Protein AF-A0A2D4PIX7-F1 (afdb_monomer_lite)

Organism: Micrurus surinamensis (NCBI:txid129470)

Structure (mmCIF, N/CA/C/O backbone):
data_AF-A0A2D4PIX7-F1
#
_entry.id   AF-A0A2D4PIX7-F1
#
loop_
_atom_site.group_PDB
_atom_site.id
_atom_site.type_symbol
_atom_site.label_atom_id
_atom_site.label_alt_id
_atom_site.label_comp_id
_atom_site.label_asym_id
_atom_site.label_entity_id
_atom_site.label_seq_id
_atom_site.pdbx_PDB_ins_code
_atom_site.Cartn_x
_atom_site.Cartn_y
_atom_site.Cartn_z
_atom_site.occupancy
_atom_site.B_iso_or_equiv
_atom_site.auth_seq_id
_atom_site.auth_comp_id
_atom_site.auth_asym_id
_atom_site.auth_atom_id
_atom_site.pdbx_PDB_model_num
ATOM 1 N N . THR A 1 1 ? 7.741 -7.177 28.575 1.00 63.97 1 THR A N 1
ATOM 2 C CA . THR A 1 1 ? 7.409 -7.568 27.191 1.00 63.97 1 THR A CA 1
ATOM 3 C C . THR A 1 1 ? 6.652 -6.430 26.550 1.00 63.97 1 THR A C 1
ATOM 5 O O . THR A 1 1 ? 5.794 -5.874 27.223 1.00 63.97 1 THR A O 1
ATOM 8 N N . MET A 1 2 ? 6.995 -6.022 25.325 1.00 71.62 2 MET A N 1
ATOM 9 C CA . MET A 1 2 ? 6.161 -5.062 24.594 1.00 71.62 2 MET A CA 1
ATOM 10 C C . MET A 1 2 ? 4.876 -5.789 24.190 1.00 71.62 2 MET A C 1
ATOM 12 O O . MET A 1 2 ? 4.941 -6.787 23.480 1.00 71.62 2 MET A O 1
ATOM 16 N N . ASP A 1 3 ? 3.739 -5.343 24.716 1.00 87.44 3 ASP A N 1
ATOM 17 C CA . ASP A 1 3 ? 2.417 -5.894 24.410 1.00 87.44 3 ASP A CA 1
ATOM 18 C C . ASP A 1 3 ? 2.022 -5.471 22.990 1.00 87.44 3 ASP A C 1
ATOM 20 O O . ASP A 1 3 ? 1.362 -4.456 22.803 1.00 87.44 3 ASP A O 1
ATOM 24 N N . LEU A 1 4 ? 2.542 -6.169 21.978 1.00 88.62 4 LEU A N 1
ATOM 25 C CA . LEU A 1 4 ? 2.286 -5.903 20.565 1.00 88.62 4 LEU A CA 1
ATOM 26 C C . LEU A 1 4 ? 1.445 -7.030 19.979 1.00 88.62 4 LEU A C 1
ATOM 28 O O . LEU A 1 4 ? 1.763 -8.207 20.132 1.00 88.62 4 LEU A O 1
ATOM 32 N N . SER A 1 5 ? 0.403 -6.656 19.244 1.00 88.19 5 SER A N 1
ATOM 33 C CA . SER A 1 5 ? -0.444 -7.592 18.514 1.00 88.19 5 SER A CA 1
ATOM 34 C C . SER A 1 5 ? -0.422 -7.273 17.027 1.00 88.19 5 SER A C 1
ATOM 36 O O . SER A 1 5 ? -0.685 -6.138 16.631 1.00 88.19 5 SER A O 1
ATOM 38 N N . GLN A 1 6 ? -0.089 -8.269 16.208 1.00 91.00 6 GLN A N 1
ATOM 39 C CA . GLN A 1 6 ? -0.140 -8.140 14.757 1.00 91.00 6 GLN A CA 1
ATOM 40 C C . GLN A 1 6 ? -1.591 -8.140 14.289 1.00 91.00 6 GLN A C 1
ATOM 42 O O . GLN A 1 6 ? -2.385 -8.994 14.687 1.00 91.00 6 GLN A O 1
ATOM 47 N N . VAL A 1 7 ? -1.923 -7.188 13.430 1.00 90.12 7 VAL A N 1
ATOM 48 C CA . VAL A 1 7 ? -3.301 -6.949 13.001 1.00 90.12 7 VAL A CA 1
ATOM 49 C C . VAL A 1 7 ? -3.575 -7.518 11.613 1.00 90.12 7 VAL A C 1
ATOM 51 O O . VAL A 1 7 ? -4.656 -8.030 11.346 1.00 90.12 7 VAL A O 1
ATOM 54 N N . VAL A 1 8 ? -2.574 -7.474 10.737 1.00 91.75 8 VAL A N 1
ATOM 55 C CA . VAL A 1 8 ? -2.653 -8.015 9.377 1.00 91.75 8 VAL A CA 1
ATOM 56 C C . VAL A 1 8 ? -2.194 -9.467 9.408 1.00 91.75 8 VAL A C 1
ATOM 58 O O . VAL A 1 8 ? -1.047 -9.737 9.747 1.00 91.75 8 VAL A O 1
ATOM 61 N N . GLN A 1 9 ? -3.091 -10.398 9.087 1.00 88.12 9 GLN A N 1
ATOM 62 C CA . GLN A 1 9 ? -2.854 -11.848 9.194 1.00 88.12 9 GLN A CA 1
ATOM 63 C C . GLN A 1 9 ? -2.896 -12.575 7.835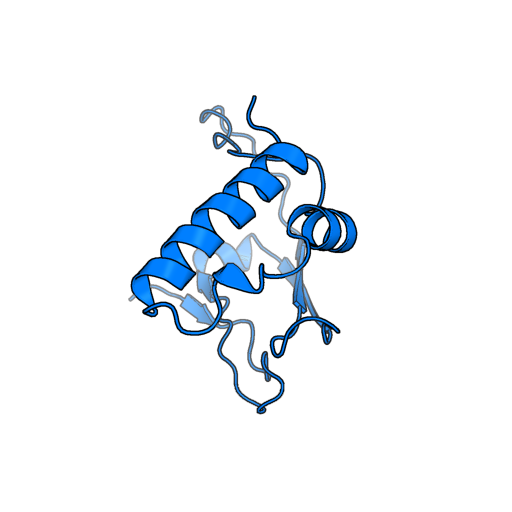 1.00 88.12 9 GLN A C 1
ATOM 65 O O . GLN A 1 9 ? -2.588 -13.760 7.760 1.00 88.12 9 GLN A O 1
ATOM 70 N N . GLY A 1 10 ? -3.308 -11.885 6.766 1.00 90.81 10 GLY A N 1
ATOM 71 C CA . GLY A 1 10 ? -3.459 -12.455 5.425 1.00 90.81 10 GLY A CA 1
ATOM 72 C C . GLY A 1 10 ? -2.278 -12.159 4.496 1.00 90.81 10 GLY A C 1
ATOM 73 O O . GLY A 1 10 ? -1.376 -11.403 4.869 1.00 90.81 10 GLY A O 1
ATOM 74 N N . PRO A 1 11 ? -2.280 -12.726 3.277 1.00 94.12 11 PRO A N 1
ATOM 75 C CA . PRO A 1 11 ? -1.299 -12.394 2.255 1.00 94.12 11 PRO A CA 1
ATOM 76 C C . PRO A 1 11 ? -1.314 -10.901 1.941 1.00 94.12 11 PRO A C 1
ATOM 78 O O . PRO A 1 11 ? -2.370 -10.319 1.700 1.00 94.12 11 PRO A O 1
ATOM 81 N N . THR A 1 12 ? -0.134 -10.300 1.899 1.00 96.00 12 THR A N 1
ATOM 82 C CA . THR A 1 12 ? 0.069 -8.906 1.479 1.00 96.00 12 THR A CA 1
ATOM 83 C C . THR A 1 12 ? 0.838 -8.828 0.166 1.00 96.00 12 THR A C 1
ATOM 85 O O . THR A 1 12 ? 1.104 -7.749 -0.349 1.00 96.00 12 THR A O 1
ATOM 88 N N . HIS A 1 13 ? 1.170 -9.988 -0.396 1.00 95.69 13 HIS A N 1
ATOM 89 C CA . HIS A 1 13 ? 1.941 -10.163 -1.613 1.00 95.69 13 HIS A CA 1
ATOM 90 C C . HIS A 1 13 ? 1.302 -11.242 -2.491 1.00 95.69 13 HIS A C 1
ATOM 92 O O . HIS A 1 13 ? 0.746 -12.224 -1.986 1.00 95.69 13 HIS A O 1
ATOM 98 N N . ARG A 1 14 ? 1.412 -11.093 -3.816 1.00 93.62 14 ARG A N 1
ATOM 99 C CA . ARG A 1 14 ? 0.847 -12.025 -4.815 1.00 93.62 14 ARG A CA 1
ATOM 100 C C . ARG A 1 14 ? 1.352 -13.464 -4.679 1.00 93.62 14 ARG A C 1
ATOM 102 O O . ARG A 1 14 ? 0.656 -14.386 -5.086 1.00 93.62 14 ARG A O 1
ATOM 109 N N . GLY A 1 15 ? 2.529 -13.663 -4.092 1.00 93.69 15 GLY A N 1
ATOM 110 C CA . GLY A 1 15 ? 3.099 -14.972 -3.769 1.00 93.69 15 GLY A CA 1
ATOM 111 C C . GLY A 1 15 ? 2.434 -15.679 -2.583 1.00 93.69 15 GLY A C 1
ATOM 112 O O . GLY A 1 15 ? 2.853 -16.773 -2.222 1.00 93.69 15 GLY A O 1
ATOM 113 N N . GLY A 1 16 ? 1.412 -15.079 -1.962 1.00 93.69 16 GLY A N 1
ATOM 114 C CA . GLY A 1 16 ? 0.713 -15.659 -0.813 1.00 93.69 16 GLY A CA 1
ATOM 115 C C . GLY A 1 16 ? 1.393 -15.380 0.531 1.00 93.69 16 GLY A C 1
ATOM 116 O O . GLY A 1 16 ? 0.973 -15.919 1.551 1.00 93.69 16 GLY A O 1
ATOM 117 N N . HIS A 1 17 ? 2.434 -14.546 0.547 1.00 93.62 17 HIS A N 1
ATOM 118 C CA . HIS A 1 17 ? 3.201 -14.215 1.746 1.00 93.62 17 HIS A CA 1
ATOM 119 C C . HIS A 1 17 ? 2.654 -12.975 2.461 1.00 93.62 17 HIS A C 1
ATOM 121 O O . HIS A 1 17 ? 2.119 -12.060 1.834 1.00 93.62 17 HIS A O 1
ATOM 127 N N . THR A 1 18 ? 2.849 -12.926 3.777 1.00 94.62 18 THR A N 1
ATOM 128 C CA . THR A 1 18 ? 2.578 -11.756 4.624 1.00 94.62 18 THR A CA 1
ATOM 129 C C . THR A 1 18 ? 3.905 -11.075 4.935 1.00 94.62 18 THR A C 1
ATOM 131 O O . THR A 1 18 ? 4.602 -11.461 5.872 1.00 94.62 18 THR A O 1
ATOM 134 N N . LEU A 1 19 ? 4.287 -10.112 4.098 1.00 93.94 19 LEU A N 1
ATOM 135 C CA . LEU A 1 19 ? 5.555 -9.381 4.220 1.00 93.94 19 LEU A CA 1
ATOM 136 C C . LEU A 1 19 ? 5.352 -7.973 4.792 1.00 93.94 19 LEU A C 1
ATOM 138 O O . LEU A 1 19 ? 6.260 -7.425 5.413 1.00 93.94 19 LEU A O 1
ATOM 142 N N . ASP A 1 20 ? 4.150 -7.419 4.639 1.00 94.00 20 ASP A N 1
ATOM 143 C CA . ASP A 1 20 ? 3.772 -6.110 5.158 1.00 94.00 20 ASP A CA 1
ATOM 144 C C . ASP A 1 20 ? 3.098 -6.287 6.522 1.00 94.00 20 ASP A C 1
ATOM 146 O O . ASP A 1 20 ? 2.017 -6.868 6.642 1.00 94.00 20 ASP A O 1
ATOM 150 N N . LEU A 1 21 ? 3.766 -5.818 7.577 1.00 93.25 21 LEU A N 1
ATOM 151 C CA . LEU A 1 21 ? 3.370 -6.081 8.958 1.00 93.25 21 LEU A CA 1
ATOM 152 C C . LEU A 1 21 ? 2.868 -4.807 9.636 1.00 93.25 21 LEU A C 1
ATOM 154 O O . LEU A 1 21 ? 3.539 -3.777 9.633 1.00 93.25 21 LEU A O 1
ATOM 158 N N . VAL A 1 22 ? 1.711 -4.904 10.291 1.00 90.38 22 VAL A N 1
ATOM 159 C CA . VAL A 1 22 ? 1.160 -3.835 11.132 1.00 90.38 22 VAL A CA 1
ATOM 160 C C . VAL A 1 22 ? 0.916 -4.383 12.530 1.00 90.38 22 VAL A C 1
ATOM 162 O O . VAL A 1 22 ? 0.232 -5.396 12.696 1.00 90.38 22 VAL A O 1
ATOM 165 N N . PHE A 1 23 ? 1.456 -3.692 13.534 1.00 89.25 23 PHE A N 1
ATOM 166 C CA . PHE A 1 23 ? 1.319 -4.046 14.943 1.00 89.25 23 PHE A CA 1
ATOM 167 C C . PHE A 1 23 ? 0.621 -2.929 15.713 1.00 89.25 23 PHE A C 1
ATOM 169 O O . PHE A 1 23 ? 0.946 -1.754 15.553 1.00 89.25 23 PHE A O 1
ATOM 176 N N . LEU A 1 24 ? -0.294 -3.309 16.601 1.00 85.75 24 LEU A N 1
ATOM 177 C CA . LEU A 1 24 ? -0.889 -2.419 17.590 1.00 85.75 24 LEU A CA 1
ATOM 178 C C . LEU A 1 24 ? -0.358 -2.768 18.971 1.00 85.75 24 LEU A C 1
ATOM 180 O O . LEU A 1 24 ? -0.395 -3.931 19.382 1.00 85.75 24 LEU A O 1
ATOM 184 N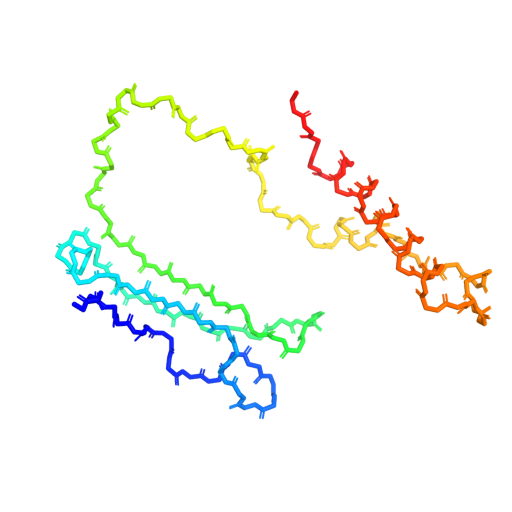 N . SER A 1 25 ? 0.085 -1.742 19.693 1.00 86.12 25 SER A N 1
ATOM 185 C CA . SER A 1 25 ? 0.381 -1.863 21.115 1.00 86.12 25 SER A CA 1
ATOM 186 C C . SER A 1 25 ? -0.914 -2.029 21.908 1.00 86.12 25 SER A C 1
ATOM 188 O O . SER A 1 25 ? -1.904 -1.348 21.637 1.00 86.12 25 SER A O 1
ATOM 190 N N . GLY A 1 26 ? -0.921 -2.908 22.906 1.00 79.31 26 GLY A N 1
ATOM 191 C CA . GLY A 1 26 ? -2.085 -3.161 23.752 1.00 79.31 26 GLY A CA 1
ATOM 192 C C . GLY A 1 26 ? -2.557 -1.927 24.518 1.00 79.31 26 GLY A C 1
ATOM 193 O O . GLY A 1 26 ? -3.746 -1.814 24.811 1.00 79.31 26 GLY A O 1
AT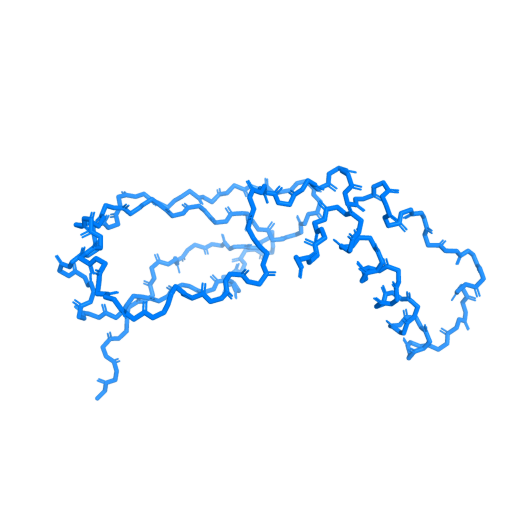OM 194 N N . GLN A 1 27 ? -1.677 -0.942 24.737 1.00 74.81 27 GLN A N 1
ATOM 195 C CA . GLN A 1 27 ? -2.065 0.367 25.271 1.00 74.81 27 GLN A CA 1
ATOM 196 C C . GLN A 1 27 ? -3.033 1.106 24.333 1.00 74.81 27 GLN A C 1
ATOM 198 O O . GLN A 1 27 ? -3.967 1.746 24.796 1.00 74.81 27 GLN A O 1
ATOM 203 N N . TRP A 1 28 ? -2.858 0.947 23.020 1.00 72.25 28 TRP A N 1
ATOM 204 C CA . TRP A 1 28 ? -3.686 1.581 21.997 1.00 72.25 28 TRP A CA 1
ATOM 205 C C . TRP A 1 28 ? -4.944 0.786 21.658 1.00 72.25 28 TRP A C 1
ATOM 207 O O . TRP A 1 28 ? -5.878 1.370 21.133 1.00 72.25 28 TRP A O 1
ATOM 217 N N . ARG A 1 29 ? -5.042 -0.507 21.998 1.00 66.25 29 ARG A N 1
ATOM 218 C CA . ARG A 1 29 ? -6.267 -1.300 21.754 1.00 66.25 29 ARG A CA 1
ATOM 219 C C . ARG A 1 29 ? -7.518 -0.734 22.433 1.00 66.25 29 ARG A C 1
ATOM 221 O O . ARG A 1 29 ? -8.621 -1.055 22.012 1.00 66.25 29 ARG A O 1
ATOM 228 N N . ARG A 1 30 ? -7.359 0.043 23.510 1.00 68.62 30 ARG A N 1
ATOM 229 C CA . ARG A 1 30 ? -8.486 0.686 24.209 1.00 68.62 30 ARG A CA 1
ATOM 230 C C . ARG A 1 30 ? -8.896 2.012 23.575 1.00 68.62 30 ARG A C 1
ATOM 232 O O . ARG A 1 30 ? -10.069 2.363 23.629 1.00 68.62 30 ARG A O 1
ATOM 239 N N . ASP A 1 31 ? -7.935 2.710 22.980 1.00 74.56 31 ASP A N 1
ATOM 240 C CA . ASP A 1 31 ? -8.110 4.066 22.457 1.00 74.56 31 ASP A CA 1
ATOM 241 C C . ASP A 1 31 ? -8.292 4.084 20.932 1.00 74.56 31 ASP A C 1
ATOM 243 O O . ASP A 1 31 ? -8.763 5.068 20.373 1.00 74.56 31 ASP A O 1
ATOM 247 N N . LEU A 1 32 ? -7.922 3.003 20.247 1.00 78.00 32 LEU A N 1
ATOM 248 C CA . LEU A 1 32 ? -7.976 2.860 18.801 1.00 78.00 32 LEU A CA 1
ATOM 249 C C . LEU A 1 32 ? -8.896 1.686 18.452 1.00 78.00 32 LEU A C 1
ATOM 251 O O . LEU A 1 32 ? -8.536 0.519 18.603 1.00 78.00 32 LEU A O 1
ATOM 255 N N . ASP A 1 33 ? -10.094 2.011 17.982 1.00 82.88 33 ASP A N 1
ATOM 256 C CA . ASP A 1 33 ? -11.081 1.043 17.512 1.00 82.88 33 ASP A CA 1
ATOM 257 C C . ASP A 1 33 ? -10.839 0.782 16.020 1.00 82.88 33 ASP A C 1
ATOM 259 O O . ASP A 1 33 ? -11.233 1.571 15.159 1.00 82.88 33 ASP A O 1
ATOM 263 N N . LEU A 1 34 ? -10.102 -0.289 15.719 1.00 85.06 34 LEU A N 1
ATOM 264 C CA . LEU A 1 34 ? -9.905 -0.765 14.353 1.00 85.06 34 LEU A CA 1
ATOM 265 C C . LEU A 1 34 ? -11.202 -1.403 13.852 1.00 85.06 34 LEU A C 1
ATOM 267 O O . LEU A 1 34 ? -11.626 -2.436 14.366 1.00 85.06 34 LEU A O 1
ATOM 271 N N . ARG A 1 35 ? -11.780 -0.813 12.810 1.00 86.44 35 ARG A N 1
ATOM 272 C CA . ARG A 1 35 ? -13.068 -1.235 12.258 1.00 86.44 35 ARG A CA 1
ATOM 273 C C . ARG A 1 35 ? -12.919 -2.239 11.137 1.00 86.44 35 ARG A C 1
ATOM 275 O O . ARG A 1 35 ? -13.626 -3.240 11.107 1.00 86.44 35 ARG A O 1
ATOM 282 N N . GLU A 1 36 ? -12.007 -1.949 10.220 1.00 88.25 36 GLU A N 1
ATOM 283 C CA . GLU A 1 36 ? -11.871 -2.695 8.979 1.00 88.25 36 GLU A CA 1
ATOM 284 C C . GLU A 1 36 ? -10.425 -2.664 8.492 1.00 88.25 36 GLU A C 1
ATOM 286 O O . GLU A 1 36 ? -9.696 -1.685 8.684 1.00 88.25 36 GLU A O 1
ATOM 291 N N . ILE A 1 37 ? -10.017 -3.769 7.873 1.00 90.75 37 ILE A N 1
ATOM 292 C CA . ILE A 1 37 ? -8.779 -3.868 7.109 1.00 90.75 37 ILE A CA 1
ATOM 293 C C . ILE A 1 37 ? -9.152 -4.368 5.724 1.00 90.75 37 ILE A C 1
ATOM 295 O O . ILE A 1 37 ? -9.502 -5.536 5.559 1.00 90.75 37 ILE A O 1
ATOM 299 N N . ASP A 1 38 ? -8.996 -3.495 4.742 1.00 92.38 38 ASP A N 1
ATOM 300 C CA . ASP A 1 38 ? -9.111 -3.836 3.336 1.00 92.38 38 ASP A CA 1
ATOM 301 C C . ASP A 1 38 ? -7.735 -4.157 2.765 1.00 92.38 38 ASP A C 1
ATOM 303 O O . ASP A 1 38 ? -6.761 -3.424 2.963 1.00 92.38 38 ASP A O 1
ATOM 307 N N . VAL A 1 39 ? -7.670 -5.248 2.007 1.00 93.19 39 VAL A N 1
ATOM 308 C CA . VAL A 1 39 ? -6.480 -5.656 1.263 1.00 93.19 39 VAL A CA 1
ATOM 309 C C . VAL A 1 39 ? -6.849 -5.715 -0.209 1.00 93.19 39 VAL A C 1
ATOM 311 O O . VAL A 1 39 ? -7.608 -6.585 -0.631 1.00 93.19 39 VAL A O 1
ATOM 314 N N . THR A 1 40 ? -6.329 -4.779 -0.999 1.00 93.88 40 THR A N 1
ATOM 315 C CA . THR A 1 40 ? -6.683 -4.656 -2.420 1.00 93.88 40 THR A CA 1
ATOM 316 C C . THR A 1 40 ? -5.457 -4.781 -3.316 1.00 93.88 40 THR A C 1
ATOM 318 O O . THR A 1 40 ? -4.420 -4.188 -3.010 1.00 93.88 40 THR A O 1
ATOM 321 N N . PRO A 1 41 ? -5.539 -5.511 -4.441 1.00 92.88 41 PRO A N 1
ATOM 322 C CA . PRO A 1 41 ? -4.415 -5.639 -5.354 1.00 92.88 41 PRO A CA 1
ATOM 323 C C . PRO A 1 41 ? -4.100 -4.307 -6.042 1.00 92.88 41 PRO A C 1
ATOM 325 O O . PRO A 1 41 ? -5.000 -3.561 -6.423 1.00 92.88 41 PRO A O 1
ATOM 328 N N . LEU A 1 42 ? -2.812 -4.043 -6.253 1.00 87.12 42 LEU A N 1
ATOM 329 C CA . LEU A 1 42 ? -2.332 -2.921 -7.056 1.00 87.12 42 LEU A CA 1
ATOM 330 C C . LEU A 1 42 ? -1.881 -3.422 -8.431 1.00 87.12 42 LEU A C 1
ATOM 332 O O . LEU A 1 42 ? -1.287 -4.495 -8.549 1.00 87.12 42 LEU A O 1
ATOM 336 N N . SER A 1 43 ? -2.164 -2.656 -9.487 1.00 83.94 43 SER A N 1
ATOM 337 C CA . SER A 1 43 ? -1.776 -3.011 -10.862 1.00 83.94 43 SER A CA 1
ATOM 338 C C . SER A 1 43 ? -0.268 -2.900 -11.101 1.00 83.94 43 SER A C 1
ATOM 340 O O . SER A 1 43 ? 0.280 -3.655 -11.900 1.00 83.94 43 SER A O 1
ATOM 342 N N . TRP A 1 44 ? 0.395 -1.999 -10.379 1.00 81.25 44 TRP A N 1
ATOM 343 C CA . TRP A 1 44 ? 1.803 -1.629 -10.538 1.00 81.25 44 TRP A CA 1
ATOM 344 C C . TRP A 1 44 ? 2.730 -2.225 -9.467 1.00 81.25 44 TRP A C 1
ATOM 346 O O . TRP A 1 44 ? 3.925 -1.943 -9.472 1.00 81.25 44 TRP A O 1
ATOM 356 N N . SER A 1 45 ? 2.205 -3.045 -8.551 1.00 88.44 45 SER A N 1
ATOM 357 C CA . SER A 1 45 ? 2.992 -3.720 -7.515 1.00 88.44 45 SER A CA 1
ATOM 358 C C . SER A 1 45 ? 2.583 -5.186 -7.373 1.00 88.44 45 SER A C 1
ATOM 360 O O . SER A 1 45 ? 1.440 -5.577 -7.627 1.00 88.44 45 SER A O 1
ATOM 362 N N . ASP A 1 46 ? 3.545 -6.013 -6.981 1.00 92.19 46 ASP A N 1
ATOM 363 C CA . ASP A 1 46 ? 3.334 -7.380 -6.521 1.00 92.19 46 ASP A CA 1
ATOM 364 C C . ASP A 1 46 ? 2.897 -7.451 -5.046 1.00 92.19 46 ASP A C 1
ATOM 366 O O . ASP A 1 46 ? 2.425 -8.502 -4.605 1.00 92.19 46 ASP A O 1
ATOM 370 N N . HIS A 1 47 ? 2.961 -6.332 -4.320 1.00 95.88 47 HIS A N 1
ATOM 371 C CA . HIS A 1 47 ? 2.323 -6.135 -3.022 1.00 95.88 47 HIS A CA 1
ATOM 372 C C . HIS A 1 47 ? 0.877 -5.630 -3.160 1.00 95.88 47 HIS A C 1
ATOM 374 O O . HIS A 1 47 ? 0.469 -5.043 -4.169 1.00 95.88 47 HIS A O 1
ATOM 380 N N . PHE A 1 48 ? 0.081 -5.866 -2.122 1.00 94.12 48 PHE A N 1
ATOM 381 C CA . PHE A 1 48 ? -1.287 -5.380 -1.992 1.00 94.12 48 PHE A CA 1
ATOM 382 C C . PHE A 1 48 ? -1.328 -4.089 -1.176 1.00 94.12 48 PHE A C 1
ATOM 384 O O . PHE A 1 48 ? -0.566 -3.895 -0.232 1.00 94.12 48 PHE A O 1
ATOM 391 N N . LEU A 1 49 ? -2.259 -3.206 -1.523 1.00 93.38 49 LEU A N 1
ATOM 392 C CA . LEU A 1 49 ? -2.575 -2.038 -0.717 1.00 93.38 49 LEU A CA 1
ATOM 393 C C . LEU A 1 49 ? -3.332 -2.482 0.535 1.00 93.38 49 LEU A C 1
ATOM 395 O O . LEU A 1 49 ? -4.409 -3.069 0.428 1.00 93.38 49 LEU A O 1
ATOM 399 N N . LEU A 1 50 ? -2.782 -2.150 1.702 1.00 94.50 50 LEU A N 1
ATOM 400 C CA . LEU A 1 50 ? -3.436 -2.305 2.996 1.00 94.50 50 LEU A CA 1
ATOM 401 C C . LEU A 1 50 ? -4.100 -0.986 3.390 1.00 94.50 50 LEU A C 1
ATOM 403 O O . LEU A 1 50 ? -3.423 0.030 3.564 1.00 94.50 50 LEU A O 1
ATOM 407 N N . ARG A 1 51 ? -5.418 -1.000 3.565 1.00 92.06 51 ARG A N 1
ATOM 408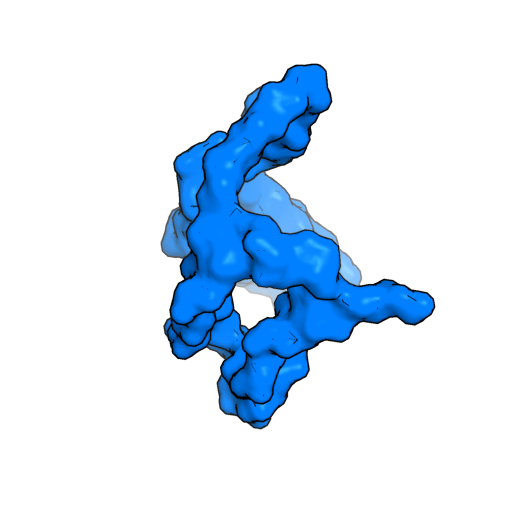 C CA . ARG A 1 51 ? -6.187 0.144 4.049 1.00 92.06 51 ARG A CA 1
ATOM 409 C C . ARG A 1 51 ? -6.823 -0.222 5.380 1.00 92.06 51 ARG A C 1
ATOM 411 O O . ARG A 1 51 ? -7.641 -1.126 5.454 1.00 92.06 51 ARG A O 1
ATOM 418 N N . LEU A 1 52 ? -6.423 0.487 6.429 1.00 90.56 52 LEU A N 1
ATOM 419 C CA . LEU A 1 52 ? -6.903 0.261 7.786 1.00 90.56 52 LEU A CA 1
ATOM 420 C C . LEU A 1 52 ? -7.797 1.430 8.198 1.00 90.56 52 LEU A C 1
ATOM 422 O O . LEU A 1 52 ? -7.357 2.582 8.147 1.00 90.56 52 LEU A O 1
ATOM 426 N N . ASP A 1 53 ? -9.033 1.134 8.595 1.00 87.50 53 ASP A N 1
ATOM 427 C CA . ASP A 1 53 ? -9.958 2.121 9.147 1.00 87.50 53 ASP A CA 1
ATOM 428 C C . ASP A 1 53 ? -9.948 2.068 10.676 1.00 87.50 53 ASP A C 1
ATOM 430 O O . ASP A 1 53 ? -10.186 1.024 11.290 1.00 87.50 53 ASP A O 1
ATOM 434 N N . PHE A 1 54 ? -9.682 3.217 11.291 1.00 84.25 54 PHE A N 1
ATOM 435 C CA . PHE A 1 54 ? -9.603 3.362 12.736 1.00 84.25 54 PHE A CA 1
ATOM 436 C C . PHE A 1 54 ? -10.512 4.484 13.204 1.00 84.25 54 PHE A C 1
ATOM 438 O O . PHE A 1 54 ? -10.437 5.620 12.731 1.00 84.25 54 PHE A O 1
ATOM 445 N N . ARG A 1 55 ? -11.288 4.203 14.245 1.00 81.62 55 ARG A N 1
ATOM 446 C CA . ARG A 1 55 ? -11.907 5.232 15.063 1.00 81.62 55 ARG A CA 1
ATOM 447 C C . ARG A 1 55 ? -11.008 5.504 16.261 1.00 81.62 55 ARG A C 1
ATOM 449 O O . ARG A 1 55 ? -10.871 4.673 17.151 1.00 81.62 55 ARG A O 1
ATOM 456 N N . ALA A 1 56 ? -10.443 6.699 16.304 1.00 74.00 56 ALA A N 1
ATOM 457 C CA . ALA A 1 56 ? -9.793 7.227 17.493 1.00 74.00 56 ALA A CA 1
ATOM 458 C C . ALA A 1 56 ? -10.668 8.340 18.096 1.00 74.00 56 ALA A C 1
ATOM 460 O O . ALA A 1 56 ? -11.334 9.065 17.344 1.00 74.00 56 ALA A O 1
ATOM 461 N N . PRO A 1 57 ? -10.676 8.531 19.427 1.00 67.75 57 PRO A N 1
ATOM 462 C CA . PRO A 1 57 ? -11.006 9.824 20.004 1.00 67.75 57 PRO A CA 1
ATOM 463 C C . PRO A 1 57 ? -10.171 10.885 19.286 1.00 67.75 57 PRO A C 1
ATOM 465 O O . PRO A 1 57 ? -8.988 10.652 19.025 1.00 67.75 57 PRO A O 1
ATOM 468 N N . LEU A 1 58 ? -10.779 12.028 18.945 1.00 59.25 58 LEU A N 1
ATOM 469 C CA . LEU A 1 58 ? -10.041 13.169 18.397 1.00 59.25 58 LEU A CA 1
ATOM 470 C C . LEU A 1 58 ? -8.767 13.349 19.228 1.00 59.25 58 LEU A C 1
ATOM 472 O O . LEU A 1 58 ? -8.876 13.361 20.463 1.00 59.25 58 LEU A O 1
ATOM 476 N N . PRO A 1 59 ? -7.578 13.437 18.604 1.00 54.47 59 PRO A N 1
ATOM 477 C CA . PRO A 1 59 ? -6.380 13.673 19.376 1.00 54.47 59 PRO A CA 1
ATOM 478 C C . PRO A 1 59 ? -6.646 14.939 20.184 1.00 54.47 59 PRO A C 1
ATOM 480 O O . PRO A 1 59 ? -6.984 15.984 19.624 1.00 54.47 59 PRO A O 1
ATOM 483 N N . HIS A 1 60 ? -6.544 14.839 21.510 1.00 46.97 60 HIS A N 1
ATOM 484 C CA . HIS A 1 60 ? -6.293 16.026 22.304 1.00 46.97 60 HIS A CA 1
ATOM 485 C C . HIS A 1 60 ? -4.973 16.538 21.744 1.00 46.97 60 HIS A C 1
ATOM 487 O O . HIS A 1 60 ? -3.931 15.946 22.024 1.00 46.97 60 HIS A O 1
ATOM 493 N N . CYS A 1 61 ? -5.029 17.529 20.852 1.00 50.41 61 CYS A N 1
ATOM 494 C CA . CYS A 1 61 ? -3.857 18.213 20.338 1.00 50.41 61 CYS A CA 1
ATOM 495 C C . CYS A 1 61 ? -3.146 18.804 21.552 1.00 50.41 61 CYS A C 1
ATOM 497 O O . CYS A 1 61 ? -3.409 19.936 21.945 1.00 50.41 61 CYS A O 1
ATOM 499 N N . ARG A 1 62 ? -2.281 18.021 22.203 1.00 50.03 62 ARG A N 1
ATOM 500 C CA . ARG A 1 62 ? -1.252 18.591 23.054 1.00 50.03 62 ARG A CA 1
ATOM 501 C C . ARG A 1 62 ? -0.459 19.504 22.137 1.00 50.03 62 ARG A C 1
ATOM 503 O O . ARG A 1 62 ? -0.106 19.090 21.035 1.00 50.03 62 ARG A O 1
ATOM 510 N N . GLU A 1 63 ? -0.177 20.705 22.616 1.00 48.91 63 GLU A N 1
ATOM 511 C CA . GLU A 1 63 ? 0.699 21.720 22.017 1.00 48.91 63 GLU A CA 1
ATOM 512 C C . GLU A 1 63 ? 2.165 21.243 21.893 1.00 48.91 63 GLU A C 1
ATOM 514 O O . GLU A 1 63 ? 3.108 22.007 22.060 1.00 48.91 63 GLU A O 1
ATOM 519 N N . VAL A 1 64 ? 2.392 19.954 21.645 1.00 52.66 64 VAL A N 1
ATOM 520 C CA . VAL A 1 64 ? 3.658 19.464 21.124 1.00 52.66 64 VAL A CA 1
ATOM 521 C C . VAL A 1 64 ? 3.683 19.914 19.675 1.00 52.66 64 VAL A C 1
ATOM 523 O O . VAL A 1 64 ? 2.687 19.725 18.970 1.00 52.66 64 VAL A O 1
ATOM 526 N N . GLU A 1 65 ? 4.783 20.555 19.269 1.00 49.94 65 GLU A N 1
ATOM 527 C CA . GLU A 1 65 ? 4.983 21.035 17.902 1.00 49.94 65 GLU A CA 1
ATOM 528 C C . GLU A 1 65 ? 4.387 20.031 16.910 1.00 49.94 65 GLU A C 1
ATOM 530 O O . GLU A 1 65 ? 4.649 18.826 17.048 1.00 49.94 65 GLU A O 1
ATOM 535 N N . PRO A 1 66 ? 3.562 20.488 15.945 1.00 53.38 66 PRO A N 1
ATOM 536 C CA . PRO A 1 66 ? 3.025 19.594 14.940 1.00 53.38 66 PRO A CA 1
ATOM 537 C C . PRO A 1 66 ? 4.192 18.781 14.403 1.00 53.38 66 PRO A C 1
ATOM 539 O O . PRO A 1 66 ? 5.218 19.376 14.057 1.00 53.38 66 PRO A O 1
ATOM 542 N N . ILE A 1 67 ? 4.048 17.447 14.359 1.00 55.78 67 ILE A N 1
ATOM 543 C CA . ILE A 1 67 ? 4.980 16.580 13.630 1.00 55.78 67 ILE A CA 1
ATOM 544 C C . ILE A 1 67 ? 5.306 17.347 12.358 1.00 55.78 67 ILE A C 1
ATOM 546 O O . ILE A 1 67 ? 4.372 17.716 11.640 1.00 55.78 67 ILE A O 1
ATOM 550 N N . LYS A 1 68 ? 6.582 17.702 12.146 1.00 51.91 68 LYS A N 1
ATOM 551 C CA . LYS A 1 68 ? 7.020 18.365 10.916 1.00 51.91 68 LYS A CA 1
ATOM 552 C C . LYS A 1 68 ? 6.673 17.394 9.809 1.00 51.91 68 LYS A C 1
ATOM 554 O O . LYS A 1 68 ? 7.418 16.462 9.522 1.00 51.91 68 LYS A O 1
ATOM 559 N N . TRP A 1 69 ? 5.472 17.548 9.275 1.00 51.94 69 TRP A N 1
ATOM 560 C CA . TRP A 1 69 ? 4.973 16.731 8.208 1.00 51.94 69 TRP A CA 1
ATOM 561 C C . TRP A 1 69 ? 5.883 17.053 7.047 1.00 51.94 69 TRP A C 1
ATOM 563 O O . TRP A 1 69 ? 5.765 18.129 6.459 1.00 51.94 69 TRP A O 1
ATOM 573 N N . PHE A 1 70 ? 6.853 16.180 6.781 1.00 52.81 70 PHE A N 1
ATOM 574 C CA . PHE A 1 70 ? 7.879 16.559 5.830 1.00 52.81 70 PHE A CA 1
ATOM 575 C C . PHE A 1 70 ? 7.297 16.736 4.437 1.00 52.81 70 PHE A C 1
ATOM 577 O O . PHE A 1 70 ? 7.880 17.530 3.721 1.00 52.81 70 PHE A O 1
ATOM 584 N N . ARG A 1 71 ? 6.122 16.152 4.113 1.00 58.59 71 ARG A N 1
ATOM 585 C CA . ARG A 1 71 ? 5.238 16.552 2.996 1.00 58.59 71 ARG A CA 1
ATOM 586 C C . ARG A 1 71 ? 3.773 16.114 3.234 1.00 58.59 71 ARG A C 1
ATOM 588 O O . ARG A 1 71 ? 3.516 14.916 3.161 1.00 58.59 71 ARG A O 1
ATOM 595 N N . PRO A 1 72 ? 2.787 17.013 3.469 1.00 56.59 72 PRO A N 1
ATOM 596 C CA . PRO A 1 72 ? 1.394 16.618 3.261 1.00 56.59 72 PRO A CA 1
ATOM 597 C C . PRO A 1 72 ? 0.590 17.657 2.471 1.00 56.59 72 PRO A C 1
ATOM 599 O O . PRO A 1 72 ? 0.558 18.845 2.796 1.00 56.59 72 PRO A O 1
ATOM 602 N N . ARG A 1 73 ? -0.157 17.159 1.482 1.00 49.53 73 ARG A N 1
ATOM 603 C CA . ARG A 1 73 ? -1.558 17.562 1.240 1.00 49.53 73 ARG A CA 1
ATOM 604 C C . ARG A 1 73 ? -2.255 16.698 0.194 1.00 49.53 73 ARG A C 1
ATOM 606 O O . ARG A 1 73 ? -3.479 16.711 0.150 1.00 49.53 73 ARG A O 1
ATOM 613 N N . ARG A 1 74 ? -1.516 15.953 -0.629 1.00 53.59 74 ARG A N 1
ATOM 614 C CA . ARG A 1 74 ? -2.087 15.044 -1.625 1.00 53.59 74 ARG A CA 1
ATOM 615 C C . ARG A 1 74 ? -1.527 13.644 -1.419 1.00 53.59 74 ARG A C 1
ATOM 617 O O . ARG A 1 74 ? -0.340 13.500 -1.137 1.00 53.59 74 ARG A O 1
ATOM 624 N N . LEU A 1 75 ? -2.402 12.644 -1.534 1.00 59.16 75 LEU A N 1
ATOM 625 C CA . LEU A 1 75 ? -1.994 11.270 -1.813 1.00 59.16 75 LEU A CA 1
ATOM 626 C C . LEU A 1 75 ? -1.003 11.339 -2.987 1.00 59.16 75 LEU A C 1
ATOM 628 O O . LEU A 1 75 ? -1.245 12.113 -3.916 1.00 59.16 75 LEU A O 1
ATOM 632 N N . MET A 1 76 ? 0.115 10.617 -2.915 1.00 66.56 76 MET A N 1
ATOM 633 C CA . MET A 1 76 ? 1.066 10.535 -4.026 1.00 66.56 76 MET A CA 1
ATOM 634 C C . MET A 1 76 ? 0.280 10.212 -5.303 1.00 66.56 76 MET A C 1
ATOM 636 O O . MET A 1 76 ? -0.442 9.221 -5.304 1.00 66.56 76 MET A O 1
ATOM 640 N N . ASP A 1 77 ? 0.353 11.075 -6.321 1.00 75.69 77 ASP A N 1
ATOM 641 C CA . ASP A 1 77 ? -0.276 10.860 -7.630 1.00 75.69 77 ASP A CA 1
ATOM 642 C C . ASP A 1 77 ? 0.555 9.805 -8.369 1.00 75.69 77 ASP A C 1
ATOM 644 O O . ASP A 1 77 ? 1.640 10.145 -8.848 1.00 75.69 77 ASP A O 1
ATOM 648 N N . PRO A 1 78 ? 0.137 8.526 -8.417 1.00 76.75 78 PRO A N 1
ATOM 649 C CA . PRO A 1 78 ? 0.995 7.463 -8.930 1.00 76.75 78 PRO A CA 1
ATOM 650 C C . PRO A 1 78 ? 1.186 7.592 -10.443 1.00 76.75 78 PRO A C 1
ATOM 652 O O . PRO A 1 78 ? 2.274 7.331 -10.950 1.00 76.75 78 PRO A O 1
ATOM 655 N N . GLU A 1 79 ? 0.153 8.053 -11.155 1.00 81.19 79 GLU A N 1
ATOM 656 C CA . GLU A 1 79 ? 0.208 8.294 -12.597 1.00 81.19 79 GLU A CA 1
ATOM 657 C C . GLU A 1 79 ? 1.095 9.501 -12.917 1.00 81.19 79 GLU A C 1
ATOM 659 O O . GLU A 1 79 ? 1.919 9.447 -13.833 1.00 81.19 79 GLU A O 1
ATOM 664 N N . GLY A 1 80 ? 0.969 10.580 -12.139 1.00 83.56 80 GLY A N 1
ATOM 665 C CA . GLY A 1 80 ? 1.856 11.738 -12.222 1.00 83.56 80 GLY A CA 1
ATOM 666 C C . GLY A 1 80 ? 3.304 11.371 -11.905 1.00 83.56 80 GLY A C 1
ATOM 667 O O . GLY A 1 80 ? 4.205 11.736 -12.652 1.00 83.56 80 GLY A O 1
ATOM 668 N N . PHE A 1 81 ? 3.535 10.577 -10.859 1.00 83.69 81 PHE A N 1
ATOM 669 C CA . PHE A 1 81 ? 4.868 10.102 -10.497 1.00 83.69 81 PHE A CA 1
ATOM 670 C C . PHE A 1 81 ? 5.495 9.250 -11.598 1.00 83.69 81 PHE A C 1
ATOM 672 O O . PHE A 1 81 ? 6.648 9.472 -11.951 1.00 83.69 81 PHE A O 1
ATOM 679 N N . GLN A 1 82 ? 4.737 8.314 -12.175 1.00 83.44 82 GLN A N 1
ATOM 680 C CA . GLN A 1 82 ? 5.209 7.487 -13.284 1.00 83.44 82 GLN A CA 1
ATOM 681 C C . GLN A 1 82 ? 5.555 8.339 -14.512 1.00 83.44 82 GLN A C 1
ATOM 683 O O . GLN A 1 82 ? 6.578 8.110 -15.154 1.00 83.44 82 GLN A O 1
ATOM 688 N N . ARG A 1 83 ? 4.739 9.353 -14.819 1.00 87.06 83 ARG A N 1
ATOM 689 C CA . ARG A 1 83 ? 5.015 10.297 -15.911 1.00 87.06 83 ARG A CA 1
ATOM 690 C C . ARG A 1 83 ? 6.291 11.103 -15.668 1.00 87.06 83 ARG A C 1
ATOM 692 O O . ARG A 1 83 ? 7.048 11.322 -16.605 1.00 87.06 83 ARG A O 1
ATOM 699 N N . GLU A 1 84 ? 6.526 11.522 -14.426 1.00 87.12 84 GLU A N 1
ATOM 700 C CA . GLU A 1 84 ? 7.705 12.298 -14.023 1.00 87.12 84 GLU A CA 1
ATOM 701 C C . GLU A 1 84 ? 8.989 11.467 -13.916 1.00 87.12 84 GLU A C 1
ATOM 703 O O . GLU A 1 84 ? 10.077 12.000 -14.142 1.00 87.12 84 GLU A O 1
ATOM 708 N N . LEU A 1 85 ? 8.870 10.180 -13.573 1.00 86.25 85 LEU A N 1
ATOM 709 C CA . LEU A 1 85 ? 9.956 9.198 -13.637 1.00 86.25 85 LEU A CA 1
ATOM 710 C C . LEU A 1 85 ? 10.420 8.976 -15.081 1.00 86.25 85 LEU A C 1
ATOM 712 O O . LEU A 1 85 ? 11.619 8.841 -15.318 1.00 86.25 85 LEU A O 1
ATOM 716 N N . GLY A 1 86 ? 9.478 8.963 -16.030 1.00 85.00 86 GLY A N 1
ATOM 717 C CA . GLY A 1 86 ? 9.756 8.689 -17.436 1.00 85.00 86 GLY A CA 1
ATOM 718 C C . GLY A 1 86 ? 10.232 7.254 -17.682 1.00 85.00 86 GLY A C 1
ATOM 719 O O . GLY A 1 86 ? 10.114 6.372 -16.830 1.00 85.00 86 GLY A O 1
ATOM 720 N N . GLU A 1 87 ? 10.759 7.007 -18.880 1.00 82.94 87 GLU A N 1
ATOM 721 C CA . GLU A 1 87 ? 11.368 5.723 -19.228 1.00 82.94 87 GLU A CA 1
ATOM 722 C C . GLU A 1 87 ? 12.829 5.669 -18.770 1.00 82.94 87 GLU A C 1
ATOM 724 O O . GLU A 1 87 ? 13.538 6.678 -18.755 1.00 82.94 87 GLU A O 1
ATOM 729 N N . LEU A 1 88 ? 13.292 4.471 -18.405 1.00 73.00 88 LEU A N 1
ATOM 730 C CA . LEU A 1 88 ? 14.696 4.255 -18.073 1.00 73.00 88 LEU A CA 1
ATOM 731 C C . LEU A 1 88 ? 15.554 4.515 -19.321 1.00 73.00 88 LEU A C 1
ATOM 733 O O . LEU A 1 88 ? 15.333 3.865 -20.340 1.00 73.00 88 LEU A O 1
ATOM 737 N N . PRO A 1 89 ? 16.549 5.418 -19.261 1.00 76.94 89 PRO A N 1
ATOM 738 C CA . PRO A 1 89 ? 17.392 5.703 -20.412 1.00 76.94 89 PRO A CA 1
ATOM 739 C C . PRO A 1 89 ? 18.153 4.462 -20.890 1.00 76.94 89 PRO A C 1
ATOM 741 O O . PRO A 1 89 ? 18.827 3.805 -20.093 1.00 76.94 89 PRO A O 1
ATOM 744 N N . ASP A 1 90 ? 18.173 4.225 -22.203 1.00 78.25 90 ASP A N 1
ATOM 745 C CA . ASP A 1 90 ? 18.965 3.149 -22.826 1.00 78.25 90 ASP A CA 1
ATOM 746 C C . ASP A 1 90 ? 20.465 3.242 -22.493 1.00 78.25 90 ASP A C 1
ATOM 748 O O . ASP A 1 90 ? 21.190 2.248 -22.480 1.00 78.25 90 ASP A O 1
ATOM 752 N N . SER A 1 91 ? 20.947 4.440 -22.149 1.00 76.75 91 SER A N 1
ATOM 753 C CA . SER A 1 91 ? 22.326 4.689 -21.713 1.00 76.75 91 SER A CA 1
ATOM 754 C C . SER A 1 91 ? 22.697 4.0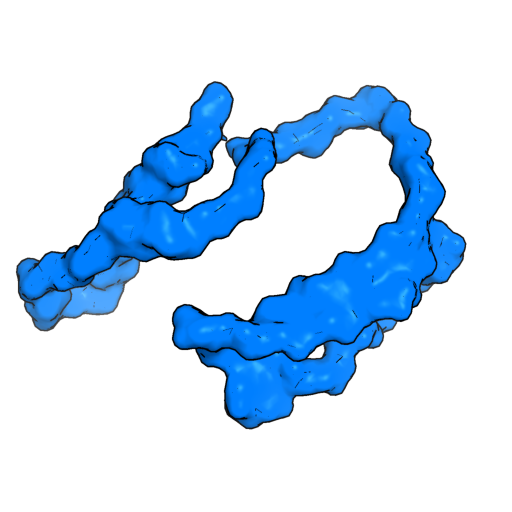12 -20.384 1.00 76.75 91 SER A C 1
ATOM 756 O O . SER A 1 91 ? 23.886 3.901 -20.056 1.00 76.75 91 SER A O 1
ATOM 758 N N . LEU A 1 92 ? 21.699 3.559 -19.619 1.00 72.12 92 LEU A N 1
ATOM 759 C CA . LEU A 1 92 ? 21.872 2.794 -18.387 1.00 72.12 92 LEU A CA 1
ATOM 760 C C . LEU A 1 92 ? 22.000 1.286 -18.641 1.00 72.12 92 LEU A C 1
ATOM 762 O O . LEU A 1 92 ? 22.468 0.556 -17.764 1.00 72.12 92 LEU A O 1
ATOM 766 N N . VAL A 1 93 ? 21.655 0.811 -19.839 1.00 71.19 93 VAL A N 1
ATOM 767 C CA . VAL A 1 93 ? 21.786 -0.601 -20.204 1.00 71.19 93 VAL A CA 1
ATOM 768 C C . VAL A 1 93 ? 23.276 -0.978 -20.189 1.00 71.19 93 VAL A C 1
ATOM 770 O O . VAL A 1 93 ? 24.131 -0.256 -20.700 1.00 71.19 93 VAL A O 1
ATOM 773 N N . HIS A 1 94 ? 23.606 -2.093 -19.530 1.00 81.75 94 HIS A N 1
ATOM 774 C CA . HIS A 1 94 ? 24.975 -2.582 -19.268 1.00 81.75 94 HIS A CA 1
ATOM 775 C C . HIS A 1 94 ? 25.816 -1.788 -18.250 1.00 81.75 94 HIS A C 1
ATOM 777 O O . HIS A 1 94 ? 27.020 -2.032 -18.123 1.00 81.75 94 HIS A O 1
ATOM 783 N N . LYS A 1 95 ? 25.221 -0.871 -17.476 1.00 83.44 95 LYS A N 1
ATOM 784 C CA . LYS A 1 95 ? 25.928 -0.226 -16.360 1.00 83.44 95 LYS A CA 1
ATOM 785 C C . LYS A 1 95 ? 25.980 -1.129 -15.117 1.00 83.44 95 LYS A C 1
ATOM 787 O O . LYS A 1 95 ? 25.064 -1.917 -14.882 1.00 83.44 95 LYS A O 1
ATOM 792 N N . PRO A 1 96 ? 27.023 -1.001 -14.275 1.00 88.25 96 PRO A N 1
ATOM 793 C CA . PRO A 1 96 ? 27.065 -1.670 -12.977 1.00 88.25 96 PRO A CA 1
ATOM 794 C C . PRO A 1 96 ? 25.863 -1.287 -12.102 1.00 88.25 96 PRO A C 1
ATOM 796 O O . PRO A 1 96 ? 25.426 -0.136 -12.122 1.00 88.25 96 PRO A O 1
ATOM 799 N N . ALA A 1 97 ? 25.395 -2.209 -11.253 1.00 84.38 97 ALA A N 1
ATOM 800 C CA . ALA A 1 97 ? 24.236 -1.996 -10.375 1.00 84.38 97 ALA A CA 1
ATOM 801 C C . ALA A 1 97 ? 24.326 -0.708 -9.535 1.00 84.38 97 ALA A C 1
ATOM 803 O O . ALA A 1 97 ? 23.343 0.006 -9.376 1.00 84.38 97 ALA A O 1
ATOM 804 N N . LYS A 1 98 ? 25.526 -0.350 -9.062 1.00 88.06 98 LYS A N 1
ATOM 805 C CA . LYS A 1 98 ? 25.758 0.899 -8.320 1.00 88.06 98 LYS A CA 1
ATOM 806 C C . LYS A 1 98 ? 25.392 2.146 -9.134 1.00 88.06 98 LYS A C 1
ATOM 808 O O . LYS A 1 98 ? 24.819 3.085 -8.593 1.00 88.06 98 LYS A O 1
ATOM 813 N N . SER A 1 99 ? 25.722 2.155 -10.424 1.00 86.12 99 SER A N 1
ATOM 814 C CA . SER A 1 99 ? 25.397 3.257 -11.332 1.00 86.12 99 SER A CA 1
ATOM 815 C C . SER A 1 99 ? 23.900 3.322 -11.625 1.00 86.12 99 SER A C 1
ATOM 817 O O . SER A 1 99 ? 23.3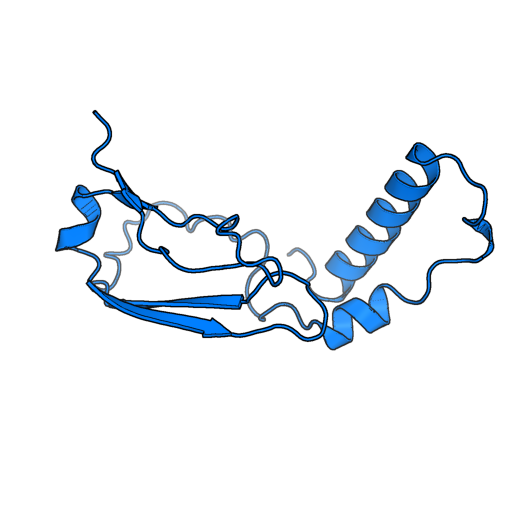60 4.417 -11.720 1.00 86.12 99 SER A O 1
ATOM 819 N N . LEU A 1 100 ? 23.231 2.166 -11.703 1.00 85.25 100 LEU A N 1
ATOM 820 C CA . LEU A 1 100 ? 21.776 2.089 -11.856 1.00 85.25 100 LEU A CA 1
ATOM 821 C C . LEU A 1 100 ? 21.051 2.660 -10.636 1.00 85.25 100 LEU A C 1
ATOM 823 O O . LEU A 1 100 ? 20.171 3.497 -10.789 1.00 85.25 100 LEU A O 1
ATOM 827 N N . VAL A 1 101 ? 21.459 2.261 -9.428 1.00 85.50 101 VAL A N 1
ATOM 828 C CA . VAL A 1 101 ? 20.868 2.761 -8.176 1.00 85.50 101 VAL A CA 1
ATOM 829 C C . VAL A 1 101 ? 21.076 4.267 -8.030 1.00 85.50 101 VAL A C 1
ATOM 831 O O . VAL A 1 101 ? 20.147 4.975 -7.657 1.00 85.50 101 VAL A O 1
ATOM 834 N N . ALA A 1 102 ? 22.271 4.771 -8.351 1.00 87.94 102 ALA A N 1
ATOM 835 C CA . ALA A 1 102 ? 22.540 6.206 -8.307 1.00 87.94 102 ALA A CA 1
ATOM 836 C C . ALA A 1 102 ? 21.640 6.979 -9.285 1.00 87.94 102 ALA A C 1
ATOM 838 O O . ALA A 1 102 ? 20.993 7.940 -8.883 1.00 87.94 102 ALA A O 1
ATOM 839 N N . ALA A 1 103 ? 21.543 6.522 -10.537 1.00 86.94 103 ALA A N 1
ATOM 840 C CA . ALA A 1 103 ? 20.684 7.150 -11.538 1.00 86.94 103 ALA A CA 1
ATOM 841 C C . ALA A 1 103 ? 19.200 7.105 -11.141 1.00 86.94 103 ALA A C 1
ATOM 843 O O . ALA A 1 103 ? 18.501 8.107 -11.261 1.00 86.94 103 ALA A O 1
ATOM 844 N N . TRP A 1 104 ? 18.735 5.967 -10.619 1.00 86.12 104 TRP A N 1
ATOM 845 C CA . TRP A 1 104 ? 17.374 5.818 -10.109 1.00 86.12 104 TRP A CA 1
ATOM 846 C C . TRP A 1 104 ? 17.079 6.801 -8.977 1.00 86.12 104 TRP A C 1
ATOM 848 O O . TRP A 1 104 ? 16.063 7.486 -9.019 1.00 86.12 104 TRP A O 1
ATOM 858 N N . ASN A 1 105 ? 17.969 6.904 -7.988 1.00 88.19 105 ASN A N 1
ATOM 859 C CA . ASN A 1 105 ? 17.775 7.798 -6.849 1.00 88.19 105 ASN A CA 1
ATOM 860 C C . ASN A 1 105 ? 17.687 9.266 -7.281 1.00 88.19 105 ASN A C 1
ATOM 862 O O . ASN A 1 105 ? 16.819 9.981 -6.788 1.00 88.19 105 ASN A O 1
ATOM 866 N N . GLU A 1 106 ? 18.534 9.698 -8.218 1.00 89.00 106 GLU A N 1
ATOM 867 C CA . GLU A 1 106 ? 18.491 11.059 -8.767 1.00 89.00 106 GLU A CA 1
ATOM 868 C C . GLU A 1 106 ? 17.153 11.344 -9.467 1.00 89.00 106 GLU A C 1
ATOM 870 O O . GLU A 1 106 ? 16.477 12.327 -9.156 1.00 89.00 106 GLU A O 1
ATOM 875 N N . VAL A 1 107 ? 16.719 10.456 -10.370 1.00 88.38 107 VAL A N 1
ATOM 876 C CA . VAL A 1 107 ? 15.466 10.639 -11.122 1.00 88.38 107 VAL A CA 1
ATOM 877 C C . VAL A 1 107 ? 14.248 10.565 -10.200 1.00 88.38 107 VAL A C 1
ATOM 879 O O . VAL A 1 107 ? 13.380 11.435 -10.265 1.00 88.38 107 VAL A O 1
ATOM 882 N N . ALA A 1 108 ? 14.193 9.574 -9.308 1.00 86.38 108 ALA A N 1
ATOM 883 C CA . ALA A 1 108 ? 13.095 9.403 -8.363 1.00 86.38 108 ALA A CA 1
ATOM 884 C C . ALA A 1 108 ? 12.995 10.587 -7.390 1.00 86.38 108 ALA A C 1
ATOM 886 O O . ALA A 1 108 ? 11.892 11.069 -7.135 1.00 86.38 108 ALA A O 1
ATOM 887 N N . SER A 1 109 ? 14.126 11.097 -6.886 1.00 85.62 109 SER A N 1
ATOM 888 C CA . SER A 1 109 ? 14.139 12.292 -6.033 1.00 85.62 109 SER A CA 1
ATOM 889 C C . SER A 1 109 ? 13.639 13.520 -6.790 1.00 85.62 109 SER A C 1
ATOM 891 O O . SER A 1 109 ? 12.770 14.232 -6.293 1.00 85.62 109 SER A O 1
ATOM 893 N N . GLY A 1 110 ? 14.114 13.736 -8.021 1.00 86.75 110 GLY A N 1
ATOM 894 C CA . GLY A 1 110 ? 13.652 14.844 -8.857 1.00 86.75 110 GLY A CA 1
ATOM 895 C C . GLY A 1 110 ? 12.157 14.762 -9.182 1.00 86.75 110 GLY A C 1
ATOM 896 O O . GLY A 1 110 ? 11.462 15.777 -9.141 1.00 86.75 110 GLY A O 1
ATOM 897 N N . ALA A 1 111 ? 11.641 13.562 -9.456 1.00 86.56 111 ALA A N 1
ATOM 898 C CA . ALA A 1 111 ? 10.213 13.335 -9.649 1.00 86.56 111 ALA A CA 1
ATOM 899 C C . ALA A 1 111 ? 9.424 13.662 -8.372 1.00 86.56 111 ALA A C 1
ATOM 901 O O . ALA A 1 111 ? 8.448 14.407 -8.441 1.00 86.56 111 ALA A O 1
ATOM 902 N N . LEU A 1 112 ? 9.881 13.188 -7.204 1.00 82.25 112 LEU A N 1
ATOM 903 C CA . LEU A 1 112 ? 9.274 13.495 -5.902 1.00 82.25 112 LEU A CA 1
ATOM 904 C C . LEU A 1 112 ? 9.222 15.000 -5.622 1.00 82.25 112 LEU A C 1
ATOM 906 O O . LEU A 1 112 ? 8.189 15.502 -5.178 1.00 82.25 112 LEU A O 1
ATOM 910 N N . ASP A 1 113 ? 10.299 15.728 -5.911 1.00 84.12 113 ASP A N 1
ATOM 911 C CA . ASP A 1 113 ? 10.353 17.176 -5.707 1.00 84.12 113 ASP A CA 1
ATOM 912 C C . ASP A 1 113 ? 9.381 17.944 -6.605 1.00 84.12 113 ASP A C 1
ATOM 914 O O . ASP A 1 113 ? 8.853 18.974 -6.185 1.00 84.12 113 ASP A O 1
ATOM 918 N N . ARG A 1 114 ? 9.078 17.423 -7.799 1.00 83.88 114 ARG A N 1
ATOM 919 C CA . ARG A 1 114 ? 8.077 18.008 -8.702 1.00 83.88 114 ARG A CA 1
ATOM 920 C C . ARG A 1 114 ? 6.646 17.685 -8.281 1.00 83.88 114 ARG A C 1
ATOM 922 O O . ARG A 1 114 ? 5.813 18.589 -8.235 1.00 83.88 114 ARG A O 1
ATOM 929 N N . ILE A 1 115 ? 6.348 16.426 -7.949 1.00 79.25 115 ILE A N 1
ATOM 930 C CA . ILE A 1 115 ? 4.971 16.005 -7.626 1.00 79.25 115 ILE A CA 1
ATOM 931 C C . ILE A 1 115 ? 4.525 16.420 -6.224 1.00 79.25 115 ILE A C 1
ATOM 933 O O . ILE A 1 115 ? 3.332 16.574 -5.956 1.00 79.25 115 ILE A O 1
ATOM 937 N N . ALA A 1 116 ? 5.476 16.587 -5.312 1.00 75.00 116 ALA A N 1
ATOM 938 C CA . ALA A 1 116 ? 5.212 16.916 -3.929 1.00 75.00 116 ALA A CA 1
ATOM 939 C C . ALA A 1 116 ? 6.361 17.779 -3.410 1.00 75.00 116 ALA A C 1
ATOM 941 O O . ALA A 1 116 ? 7.190 17.236 -2.710 1.00 75.00 116 ALA A O 1
ATOM 942 N N . PRO A 1 117 ? 6.471 19.079 -3.722 1.00 71.31 117 PRO A N 1
ATOM 943 C CA . PRO A 1 117 ? 7.599 19.918 -3.296 1.00 71.31 117 PRO A CA 1
ATOM 944 C C . PRO A 1 117 ? 7.678 20.118 -1.770 1.00 71.31 117 PRO A C 1
ATOM 946 O O . PRO A 1 117 ? 6.658 20.110 -1.074 1.00 71.31 117 PRO A O 1
ATOM 949 N N . LEU A 1 118 ? 8.899 20.309 -1.248 1.00 66.75 118 LEU A N 1
ATOM 950 C CA . LEU A 1 118 ? 9.126 20.783 0.127 1.00 66.75 118 LEU A CA 1
ATOM 951 C C . LEU A 1 118 ? 8.668 22.246 0.260 1.00 66.75 118 LEU A C 1
ATOM 953 O O . LEU A 1 118 ? 8.647 22.983 -0.725 1.00 66.75 118 LEU A O 1
ATOM 957 N N . ARG A 1 119 ? 8.287 22.653 1.474 1.00 59.22 119 ARG A N 1
ATOM 958 C CA . ARG A 1 119 ? 8.019 24.061 1.803 1.00 59.22 119 ARG A CA 1
ATOM 959 C C . ARG A 1 119 ? 9.301 24.826 2.082 1.00 59.22 119 ARG A C 1
ATOM 961 O O . ARG A 1 119 ? 10.186 24.228 2.731 1.00 59.22 119 ARG A O 1
#

Sequence (119 aa):
TMDLSQVVQGPTHRGGHTLDLVFLSGQWRRDLDLREIDVTPLSWSDHFLLRLDFRAPLPHCREVEPIKWFRPRRLMDPEGFQRELGELPDSLVHKPAKSLVAAWNEVASGALDRIAPLR

Foldseek 3Di:
DFQKDWDDDWDQFLVGDDPDTDIDGPVCVVFKDWDDWDWADDPPDRGTDTDIDIDGDDPPPDPPPPPPPQFDDDDQPVVQLDVQLDDDDPVCPPPDPVVVVVVSVVSSVRSCCVRINGD

Radius of gyration: 19.29 Å; chains: 1; bounding box: 40×40×50 Å

Secondary structure (DSSP, 8-state):
---EEE---S--BTTS---S--EEETTTTTT-EEEEEEEEE-SS-SBEEEEEEEE-------SS-----SS-SS---HHHHHHHH-PPPGGGTT--HHHHHHHHHHHHHHHHHHHS---

pLDDT: mean 79.73, std 13.6, range [46.97, 96.0]